Protein AF-A0A2P8IG36-F1 (afdb_monomer)

Radius of gyration: 17.69 Å; Cα contacts (8 Å, |Δi|>4): 35; chains: 1; bounding box: 32×16×55 Å

Solvent-accessible surface area (backbone atoms only — not comparable to full-atom values): 4592 Å² total; per-residue (Å²): 142,66,71,65,63,55,55,51,51,40,54,76,60,65,46,54,66,63,50,52,25,58,75,70,74,45,80,64,72,68,74,60,44,77,75,56,74,80,50,68,68,61,62,61,51,44,58,55,41,56,48,54,50,50,54,49,53,52,52,52,51,51,53,70,66,38,92,85,34,90,75,84,76,127

Sequence (74 aa):
MTYVIHKRWLIEDGVPEILQCKRLGHRMAGVRGIYSHVTQVMVDAMPDGLQRRWERSLRTLQIFSSPDSEYTRA

Foldseek 3Di:
DPLPVVLVLCVVLVQDPCVSCVVSVHQDDDPCSVPDDDDVVSVVSRVVSVVVVVVVVVVVVVQVVDPPNPPPPD

Secondary structure (DSSP, 8-state):
--HHHHHHHHHHTT--HHHHHHHTTPPPPSHHHHH----HHHHHHHHHHHHHHHHHHHHHHHHHH-TT-TTS--

Structure (mmCIF, N/CA/C/O backbone):
data_AF-A0A2P8IG36-F1
#
_entry.id   AF-A0A2P8IG36-F1
#
loop_
_atom_site.group_PDB
_atom_site.id
_atom_site.type_symbol
_atom_site.la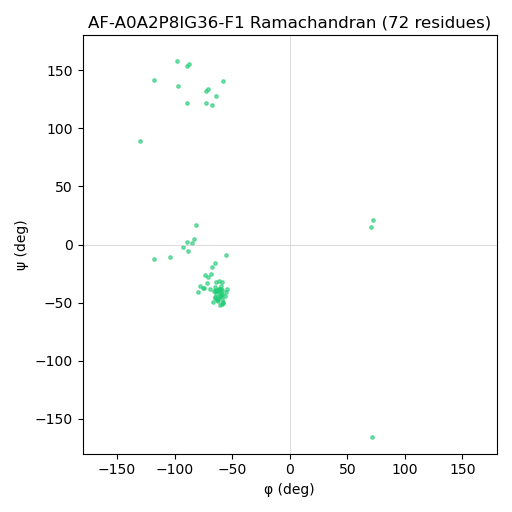bel_atom_id
_atom_site.label_alt_id
_atom_site.label_comp_id
_atom_site.label_asym_id
_atom_site.label_entity_id
_atom_site.label_seq_id
_atom_site.pdbx_PDB_ins_code
_atom_site.Cartn_x
_atom_site.Cartn_y
_atom_site.Cartn_z
_atom_site.occupancy
_atom_site.B_iso_or_equiv
_atom_site.auth_seq_id
_atom_site.auth_comp_id
_atom_site.auth_asym_id
_atom_site.auth_atom_id
_atom_site.pdbx_PDB_model_num
ATOM 1 N N . MET A 1 1 ? 13.129 10.122 10.950 1.00 42.34 1 MET A N 1
ATOM 2 C CA . MET A 1 1 ? 13.105 8.640 10.974 1.00 42.34 1 MET A CA 1
ATOM 3 C C . MET A 1 1 ? 11.680 8.131 10.691 1.00 42.3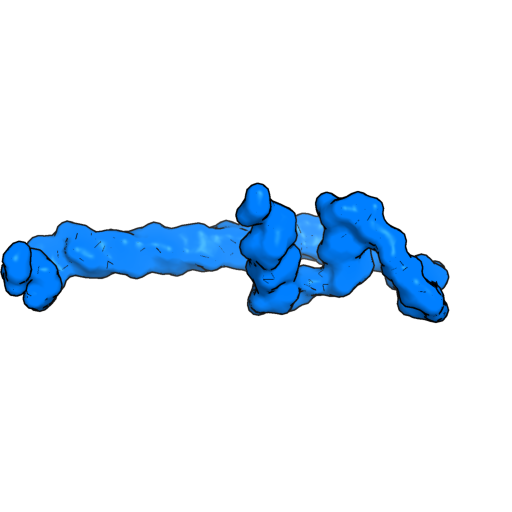4 1 MET A C 1
ATOM 5 O O . MET A 1 1 ? 11.110 7.423 11.502 1.00 42.34 1 MET A O 1
ATOM 9 N N . THR A 1 2 ? 11.071 8.509 9.559 1.00 52.91 2 THR A N 1
ATOM 10 C CA . THR A 1 2 ? 9.631 8.247 9.278 1.00 52.91 2 THR A CA 1
ATOM 11 C C . THR A 1 2 ? 9.429 7.355 8.042 1.00 52.91 2 THR A C 1
ATOM 13 O O . THR A 1 2 ? 8.358 6.802 7.823 1.00 52.91 2 THR A O 1
ATOM 16 N N . TYR A 1 3 ? 10.488 7.148 7.252 1.00 56.66 3 TYR A N 1
ATOM 17 C CA . TYR A 1 3 ? 10.448 6.386 5.997 1.00 56.66 3 TYR A CA 1
ATOM 18 C C . TYR A 1 3 ? 10.274 4.869 6.189 1.00 56.66 3 TYR A C 1
ATOM 20 O O . TYR A 1 3 ? 9.708 4.195 5.330 1.00 56.66 3 TYR A O 1
ATOM 28 N N . VAL A 1 4 ? 10.733 4.316 7.318 1.00 60.91 4 VAL A N 1
ATOM 29 C CA . VAL A 1 4 ? 10.738 2.860 7.554 1.00 60.91 4 VAL A CA 1
ATOM 30 C C . VAL A 1 4 ? 9.368 2.305 7.945 1.00 60.91 4 VAL A C 1
ATOM 32 O O . VAL A 1 4 ? 9.010 1.213 7.505 1.00 60.91 4 VAL A O 1
ATOM 35 N N . ILE A 1 5 ? 8.575 3.068 8.706 1.00 65.62 5 ILE A N 1
ATOM 36 C CA . ILE A 1 5 ? 7.221 2.652 9.103 1.00 65.62 5 ILE A CA 1
ATOM 37 C C . ILE A 1 5 ? 6.278 2.631 7.899 1.00 65.62 5 ILE A C 1
ATOM 39 O O . ILE A 1 5 ? 5.499 1.696 7.744 1.00 65.62 5 ILE A O 1
ATOM 43 N N . HIS A 1 6 ? 6.422 3.604 6.990 1.00 77.31 6 HIS A N 1
ATOM 44 C CA . HIS A 1 6 ? 5.567 3.704 5.815 1.00 77.31 6 HIS A CA 1
ATOM 45 C C . HIS A 1 6 ? 5.766 2.509 4.878 1.00 77.31 6 HIS A C 1
ATOM 47 O O . HIS A 1 6 ? 4.796 1.894 4.451 1.00 77.31 6 HIS A O 1
ATOM 53 N N . LYS A 1 7 ? 7.021 2.115 4.619 1.00 85.56 7 LYS A N 1
ATOM 54 C CA . LYS A 1 7 ? 7.317 0.962 3.758 1.00 85.56 7 LYS A CA 1
ATOM 55 C C . LYS A 1 7 ? 6.797 -0.353 4.342 1.00 85.56 7 LYS A C 1
ATOM 57 O O . LYS A 1 7 ? 6.243 -1.161 3.604 1.00 85.56 7 LYS A O 1
ATOM 62 N N . ARG A 1 8 ? 6.960 -0.567 5.651 1.00 89.81 8 ARG A N 1
ATOM 63 C CA . ARG A 1 8 ? 6.496 -1.794 6.316 1.00 89.81 8 ARG A CA 1
ATOM 64 C C . ARG A 1 8 ? 4.984 -1.966 6.174 1.00 89.81 8 ARG A C 1
ATOM 66 O O . ARG A 1 8 ? 4.525 -3.035 5.797 1.00 89.81 8 ARG A O 1
ATOM 73 N N . TRP A 1 9 ? 4.240 -0.887 6.378 1.00 89.94 9 TRP A N 1
ATOM 74 C CA . TRP A 1 9 ? 2.790 -0.865 6.238 1.00 89.94 9 TRP A CA 1
ATOM 75 C C . TRP A 1 9 ? 2.306 -1.207 4.833 1.00 89.94 9 TRP A C 1
ATOM 77 O O . TRP A 1 9 ? 1.398 -2.021 4.695 1.00 89.94 9 TRP A O 1
ATOM 87 N N . LEU A 1 10 ? 2.954 -0.661 3.801 1.00 91.88 10 LEU A N 1
ATOM 88 C CA . LEU A 1 10 ? 2.640 -1.007 2.415 1.00 91.88 10 LEU A CA 1
ATOM 89 C C . LEU A 1 10 ? 2.884 -2.499 2.125 1.00 91.88 10 LEU A C 1
ATOM 91 O O . LEU A 1 10 ? 2.098 -3.113 1.412 1.00 91.88 10 LEU A O 1
ATOM 95 N N . ILE A 1 11 ? 3.945 -3.089 2.686 1.00 92.94 11 ILE A N 1
ATOM 96 C CA . ILE A 1 11 ? 4.232 -4.525 2.536 1.00 92.94 11 ILE A CA 1
ATOM 97 C C . ILE A 1 11 ? 3.157 -5.368 3.232 1.00 92.94 11 ILE A C 1
ATOM 99 O O . ILE A 1 11 ? 2.613 -6.284 2.623 1.00 92.94 11 ILE A O 1
ATOM 103 N N . GLU A 1 12 ? 2.836 -5.050 4.485 1.00 92.50 12 GLU A N 1
ATOM 104 C CA . GLU A 1 12 ? 1.846 -5.785 5.286 1.00 92.50 12 GLU A CA 1
ATOM 105 C C . GLU A 1 12 ? 0.427 -5.699 4.704 1.00 92.50 12 GLU A C 1
ATOM 107 O O . GLU A 1 12 ? -0.333 -6.657 4.810 1.00 92.50 12 GLU A O 1
ATOM 112 N N . ASP A 1 13 ? 0.077 -4.585 4.052 1.00 91.62 13 ASP A N 1
ATOM 113 C CA . ASP A 1 13 ? -1.215 -4.414 3.371 1.00 91.62 13 ASP A CA 1
ATOM 114 C C . ASP A 1 13 ? -1.239 -5.015 1.953 1.00 91.62 13 ASP A C 1
ATOM 116 O O . ASP A 1 13 ? -2.229 -4.869 1.236 1.00 91.62 13 ASP A O 1
ATOM 120 N N . GLY A 1 14 ? -0.162 -5.687 1.531 1.00 92.31 14 GLY A N 1
ATOM 121 C CA . GLY A 1 14 ? -0.085 -6.360 0.234 1.00 92.31 14 GLY A CA 1
ATOM 122 C C . GLY A 1 14 ? 0.023 -5.411 -0.962 1.00 92.31 14 GLY A C 1
ATOM 123 O O . GLY A 1 14 ? -0.287 -5.801 -2.087 1.00 92.31 14 GLY A O 1
ATOM 124 N N . VAL A 1 15 ? 0.464 -4.167 -0.753 1.00 93.31 15 VAL A N 1
ATOM 125 C CA . VAL A 1 15 ? 0.633 -3.189 -1.835 1.00 93.31 15 VAL A CA 1
ATOM 126 C C . VAL A 1 15 ? 1.721 -3.688 -2.796 1.00 93.31 15 VAL A C 1
ATOM 1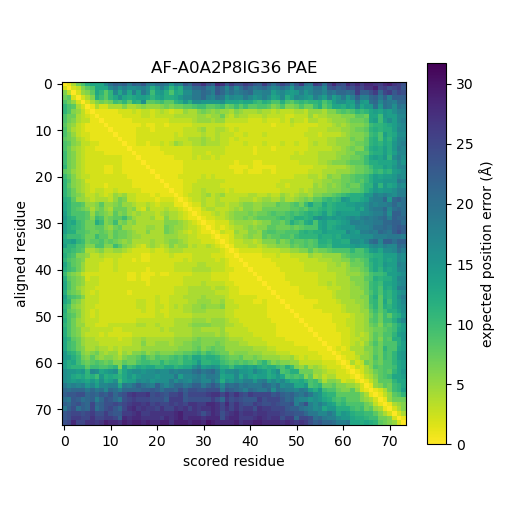28 O O . VAL A 1 15 ? 2.831 -3.977 -2.343 1.00 93.31 15 VAL A O 1
ATOM 131 N N . PRO A 1 16 ? 1.476 -3.765 -4.117 1.00 93.50 16 PRO A N 1
ATOM 132 C CA . PRO A 1 16 ? 2.466 -4.271 -5.067 1.00 93.50 16 PRO A CA 1
ATOM 133 C C . PRO A 1 16 ? 3.785 -3.488 -5.046 1.00 93.50 16 PRO A C 1
ATOM 135 O O . PRO A 1 16 ? 3.787 -2.258 -4.983 1.00 93.50 16 PRO A O 1
ATOM 138 N N . GLU A 1 17 ? 4.915 -4.191 -5.167 1.00 91.81 17 GLU A N 1
ATOM 139 C CA . GLU A 1 17 ? 6.270 -3.617 -5.059 1.00 91.81 17 GLU A CA 1
ATOM 140 C C . GLU A 1 17 ? 6.499 -2.433 -6.020 1.00 91.81 17 GLU A C 1
ATOM 142 O O . GLU A 1 17 ? 7.088 -1.426 -5.633 1.00 91.81 17 GLU A O 1
ATOM 147 N N . ILE A 1 18 ? 5.958 -2.494 -7.244 1.00 92.62 18 ILE A N 1
ATOM 148 C CA . ILE A 1 18 ? 6.040 -1.397 -8.223 1.00 92.62 18 ILE A CA 1
ATOM 149 C C . ILE A 1 18 ? 5.369 -0.111 -7.730 1.00 92.62 18 ILE A C 1
ATOM 151 O O . ILE A 1 18 ? 5.900 0.986 -7.929 1.00 92.62 18 ILE A O 1
ATOM 155 N N . LEU A 1 19 ? 4.236 -0.232 -7.035 1.00 93.44 19 LEU A N 1
ATOM 156 C CA . LEU A 1 19 ? 3.537 0.902 -6.443 1.00 93.44 19 LEU A CA 1
ATOM 157 C C . LEU A 1 19 ? 4.271 1.410 -5.197 1.00 93.44 19 LEU A C 1
ATOM 159 O O . LEU A 1 19 ? 4.384 2.623 -5.021 1.00 93.44 19 LEU A O 1
ATOM 163 N N . GLN A 1 20 ? 4.849 0.514 -4.388 1.00 93.00 20 GLN A N 1
ATOM 164 C CA . GLN A 1 20 ? 5.717 0.910 -3.274 1.00 93.00 20 GLN A CA 1
ATOM 165 C C . GLN A 1 20 ? 6.908 1.737 -3.771 1.00 93.00 20 GLN A C 1
ATOM 167 O O . GLN A 1 20 ? 7.164 2.823 -3.256 1.00 93.00 20 GLN A O 1
ATOM 172 N N . CYS A 1 21 ? 7.612 1.253 -4.799 1.00 91.75 21 CYS A N 1
ATOM 173 C CA . CYS A 1 21 ? 8.740 1.955 -5.398 1.00 91.75 21 CYS A CA 1
ATOM 174 C C . CYS A 1 21 ? 8.321 3.329 -5.922 1.00 91.75 21 CYS A C 1
ATOM 176 O O . CYS A 1 21 ? 8.909 4.328 -5.514 1.00 91.75 21 CYS A O 1
ATOM 178 N N . LYS A 1 22 ? 7.255 3.401 -6.733 1.00 90.69 22 LYS A N 1
ATOM 179 C CA . LYS A 1 22 ? 6.745 4.673 -7.266 1.00 90.69 22 LYS A CA 1
ATOM 180 C C . LYS A 1 22 ? 6.399 5.666 -6.153 1.00 90.69 22 LYS A C 1
ATOM 182 O O . LYS A 1 22 ? 6.760 6.834 -6.252 1.00 90.69 22 LYS A O 1
ATOM 187 N N . ARG A 1 23 ? 5.728 5.216 -5.088 1.00 89.75 23 ARG A N 1
ATOM 188 C CA . ARG A 1 23 ? 5.289 6.078 -3.978 1.00 89.75 23 ARG A CA 1
ATOM 189 C C . ARG A 1 23 ? 6.440 6.558 -3.097 1.00 89.75 23 ARG A C 1
ATOM 191 O O . ARG A 1 23 ? 6.393 7.675 -2.598 1.00 89.75 23 ARG A O 1
ATOM 198 N N . LEU A 1 24 ? 7.472 5.735 -2.934 1.00 89.81 24 LEU A N 1
ATOM 199 C CA . LEU A 1 24 ? 8.682 6.081 -2.185 1.00 89.81 24 LEU A CA 1
ATOM 200 C C . LEU A 1 24 ? 9.722 6.833 -3.035 1.00 89.81 24 LEU A C 1
ATOM 202 O O . LEU A 1 24 ? 10.801 7.134 -2.536 1.00 89.81 24 LEU A O 1
ATOM 206 N N . GLY A 1 25 ? 9.434 7.115 -4.313 1.00 88.12 25 GLY A N 1
ATOM 207 C CA . GLY A 1 25 ? 10.387 7.744 -5.234 1.00 88.12 25 GLY A CA 1
ATOM 208 C C . GLY A 1 25 ? 11.552 6.833 -5.643 1.00 88.12 25 GLY A C 1
ATOM 209 O O . GLY A 1 25 ? 12.556 7.303 -6.171 1.00 88.12 25 GLY A O 1
ATOM 210 N N . HIS A 1 26 ? 11.440 5.526 -5.407 1.00 88.94 26 HIS A N 1
ATOM 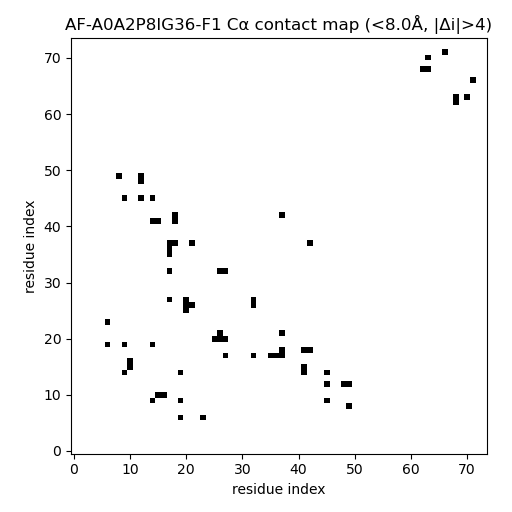211 C CA . HIS A 1 26 ? 12.437 4.534 -5.791 1.00 88.94 26 HIS A CA 1
ATOM 212 C C . HIS A 1 26 ? 12.173 3.988 -7.197 1.00 88.94 26 HIS A C 1
ATOM 214 O O . HIS A 1 26 ? 11.039 3.904 -7.668 1.00 88.94 26 HIS A O 1
ATOM 220 N N . ARG A 1 27 ? 13.237 3.524 -7.853 1.00 84.62 27 ARG A N 1
ATOM 221 C CA . ARG A 1 27 ? 13.156 2.783 -9.117 1.00 84.62 27 ARG A CA 1
ATOM 222 C C . ARG A 1 27 ? 13.216 1.285 -8.828 1.00 84.62 27 ARG A C 1
ATOM 224 O O . ARG A 1 27 ? 14.034 0.853 -8.019 1.00 84.62 27 ARG A O 1
ATOM 231 N N . MET A 1 28 ? 12.370 0.496 -9.490 1.00 86.69 28 MET A N 1
ATOM 232 C CA . MET A 1 28 ? 12.520 -0.961 -9.472 1.00 86.69 28 MET A CA 1
ATOM 233 C C . MET A 1 28 ? 13.723 -1.365 -10.323 1.00 86.69 28 MET A C 1
ATOM 235 O O . MET A 1 28 ? 13.862 -0.909 -11.458 1.00 86.69 28 MET A O 1
ATOM 239 N N . ALA A 1 29 ? 14.577 -2.226 -9.776 1.00 84.06 29 ALA A N 1
ATOM 240 C CA . ALA A 1 29 ? 15.737 -2.759 -10.478 1.00 84.06 29 ALA A CA 1
ATOM 241 C C . ALA A 1 29 ? 15.394 -4.028 -11.279 1.00 84.06 29 ALA A C 1
ATOM 243 O O . ALA A 1 29 ? 14.471 -4.775 -10.942 1.00 84.06 29 ALA A O 1
ATOM 244 N N . GLY A 1 30 ? 16.189 -4.294 -12.318 1.00 86.31 30 GLY A N 1
ATOM 245 C CA . GLY A 1 30 ? 16.127 -5.526 -13.107 1.00 86.31 30 GLY A CA 1
ATOM 246 C C . GLY A 1 30 ? 14.895 -5.651 -14.008 1.00 86.31 30 GLY A C 1
ATOM 247 O O . GLY A 1 30 ? 14.167 -4.691 -14.255 1.00 86.31 30 GLY A O 1
ATOM 248 N N . VAL A 1 31 ? 14.660 -6.873 -14.494 1.00 83.88 31 VAL A N 1
ATOM 249 C CA . VAL A 1 31 ? 13.622 -7.196 -15.492 1.00 83.88 31 VAL A CA 1
ATOM 250 C C . VAL A 1 31 ? 12.212 -6.830 -15.013 1.00 83.88 31 VAL A C 1
ATOM 252 O O . VAL A 1 31 ? 11.384 -6.389 -15.807 1.00 83.88 31 VAL A O 1
ATOM 255 N N . ARG A 1 32 ? 11.941 -6.923 -13.703 1.00 82.12 32 ARG A N 1
ATOM 256 C CA . ARG A 1 32 ? 10.642 -6.532 -13.131 1.00 82.12 32 ARG A CA 1
ATOM 257 C C . ARG A 1 32 ? 10.320 -5.062 -13.386 1.00 82.12 32 ARG A C 1
ATOM 259 O O . ARG A 1 32 ? 9.172 -4.757 -13.679 1.00 82.12 32 ARG A O 1
ATOM 266 N N . GLY A 1 33 ? 11.308 -4.169 -13.327 1.00 80.81 33 GLY A N 1
ATOM 267 C CA . GLY A 1 33 ? 11.103 -2.741 -13.587 1.00 80.81 33 GLY A CA 1
ATOM 268 C C . GLY A 1 33 ? 10.745 -2.415 -15.040 1.00 80.81 33 GLY A C 1
ATOM 269 O O . GLY A 1 33 ? 10.188 -1.353 -15.292 1.00 80.81 33 GLY A O 1
ATOM 270 N N . ILE A 1 34 ? 11.030 -3.323 -15.979 1.00 82.25 34 ILE A N 1
ATOM 271 C CA . ILE A 1 34 ? 10.725 -3.152 -17.407 1.00 82.25 34 ILE A CA 1
ATOM 272 C C . ILE A 1 34 ? 9.249 -3.458 -17.685 1.00 82.25 34 ILE A C 1
ATOM 274 O O . ILE A 1 34 ? 8.608 -2.742 -18.445 1.00 82.25 34 ILE A O 1
ATOM 278 N N . TYR A 1 35 ? 8.714 -4.503 -17.048 1.00 82.56 35 TYR A N 1
ATOM 279 C CA . TYR A 1 35 ? 7.364 -5.011 -17.320 1.00 82.56 35 TYR A CA 1
ATOM 280 C C . TYR A 1 35 ? 6.319 -4.631 -16.265 1.00 82.56 35 TYR A C 1
ATOM 282 O O . TYR A 1 35 ? 5.128 -4.861 -16.464 1.00 82.56 35 TYR A O 1
ATOM 290 N N . SER A 1 36 ? 6.737 -4.083 -15.122 1.00 87.00 36 SER A N 1
ATOM 291 C CA . SER A 1 36 ? 5.804 -3.704 -14.063 1.00 87.00 36 SER A CA 1
ATOM 292 C C . SER A 1 36 ? 5.319 -2.280 -14.273 1.00 87.00 36 SER A C 1
ATOM 294 O O . SER A 1 36 ? 6.101 -1.330 -14.250 1.00 87.00 36 SER A O 1
ATOM 296 N N . HIS A 1 37 ? 4.006 -2.126 -14.385 1.00 91.25 37 HIS A N 1
ATOM 297 C CA . HIS A 1 37 ? 3.355 -0.827 -14.455 1.00 91.25 37 HIS A CA 1
ATOM 298 C C . HIS A 1 37 ? 2.426 -0.643 -13.262 1.00 91.25 37 HIS A C 1
ATOM 300 O O . HIS A 1 37 ? 1.746 -1.572 -12.829 1.00 91.25 37 HIS A O 1
ATOM 306 N N . VAL A 1 38 ? 2.392 0.580 -12.734 1.00 9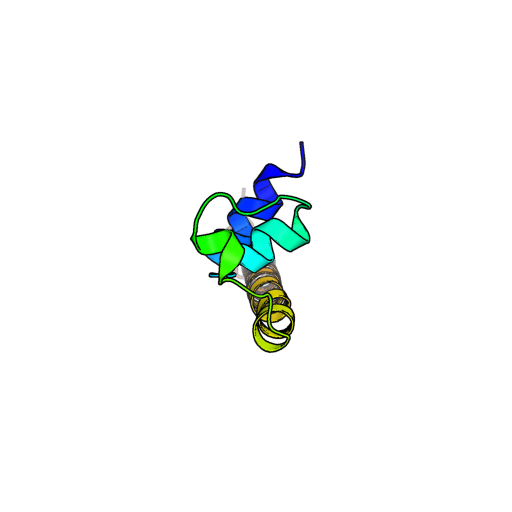2.38 38 VAL A N 1
ATOM 307 C CA . VAL A 1 38 ? 1.369 0.951 -11.757 1.00 92.38 38 VAL A CA 1
ATOM 308 C C . VAL A 1 38 ? 0.047 1.103 -12.489 1.00 92.38 38 VAL A C 1
ATOM 310 O O . VAL A 1 38 ? -0.059 1.924 -13.399 1.00 92.38 38 VAL A O 1
ATOM 313 N N . THR A 1 39 ? -0.951 0.334 -12.069 1.00 95.00 39 THR A N 1
ATOM 314 C CA . THR A 1 39 ? -2.323 0.444 -12.566 1.00 95.00 39 THR A CA 1
ATOM 315 C C . THR A 1 39 ? -3.168 1.277 -11.608 1.00 95.00 39 THR A C 1
ATOM 317 O O . THR A 1 39 ? -2.843 1.398 -10.424 1.00 95.00 39 THR A O 1
ATOM 320 N N . GLN A 1 40 ? -4.270 1.838 -12.106 1.00 94.06 40 GLN A N 1
ATOM 321 C CA . GLN A 1 40 ? -5.181 2.631 -11.280 1.00 94.06 40 GLN A CA 1
ATOM 322 C C . GLN A 1 40 ? -5.807 1.792 -10.155 1.00 94.06 40 GLN A C 1
ATOM 324 O O . GLN A 1 40 ? -5.810 2.220 -9.010 1.00 94.06 40 GLN A O 1
ATOM 329 N N . VAL A 1 41 ? -6.178 0.538 -10.439 1.00 95.31 41 VAL A N 1
ATOM 330 C CA . VAL A 1 41 ? -6.714 -0.406 -9.439 1.00 95.31 41 VAL A CA 1
ATOM 331 C C . VAL A 1 41 ? -5.767 -0.583 -8.246 1.00 95.31 41 VAL A C 1
ATOM 333 O O . VAL A 1 41 ? -6.210 -0.621 -7.103 1.00 95.31 41 VAL A O 1
ATOM 336 N N . MET A 1 42 ? -4.452 -0.661 -8.484 1.00 94.94 42 MET A N 1
ATOM 337 C CA . MET A 1 42 ? -3.472 -0.748 -7.393 1.00 94.94 42 MET A CA 1
ATOM 338 C C . MET A 1 42 ? -3.447 0.530 -6.548 1.00 94.94 42 MET A C 1
ATOM 340 O O . MET A 1 42 ? -3.301 0.459 -5.328 1.00 94.94 42 MET A O 1
ATOM 344 N N . VAL A 1 43 ? -3.551 1.692 -7.201 1.00 94.06 43 VAL A N 1
ATOM 345 C CA . VAL A 1 43 ? -3.566 3.001 -6.535 1.00 94.06 43 VAL A CA 1
ATOM 346 C C . VAL A 1 43 ? -4.809 3.148 -5.669 1.00 94.06 43 VAL A C 1
ATOM 348 O O . VAL A 1 43 ? -4.680 3.645 -4.555 1.00 94.06 43 VAL A O 1
ATOM 351 N N . ASP A 1 44 ? -5.957 2.674 -6.148 1.00 94.19 44 ASP A N 1
ATOM 352 C CA . ASP A 1 44 ? -7.240 2.766 -5.452 1.00 94.19 44 ASP A CA 1
ATOM 353 C C . ASP A 1 44 ? -7.340 1.761 -4.292 1.00 94.19 44 ASP A C 1
ATOM 355 O O . ASP A 1 44 ? -7.826 2.102 -3.222 1.00 94.19 44 ASP A O 1
ATOM 359 N N . ALA A 1 45 ? -6.793 0.549 -4.442 1.00 93.69 45 ALA A N 1
ATOM 360 C CA . ALA A 1 45 ? -6.834 -0.478 -3.393 1.00 93.69 45 ALA A CA 1
ATOM 361 C C . ALA A 1 45 ? -5.886 -0.202 -2.207 1.00 93.69 45 ALA A C 1
ATOM 363 O O . ALA A 1 45 ? -6.102 -0.675 -1.088 1.00 93.69 45 ALA A O 1
ATOM 364 N N . MET A 1 46 ? -4.801 0.541 -2.437 1.00 93.88 46 MET A N 1
ATOM 365 C CA . MET A 1 46 ? -3.820 0.883 -1.403 1.00 93.88 46 MET A CA 1
ATOM 366 C C . MET A 1 46 ? -4.409 1.697 -0.230 1.00 93.88 46 MET A C 1
ATOM 368 O O . MET A 1 46 ? -4.181 1.300 0.918 1.00 93.88 46 MET A O 1
ATOM 372 N N . PRO A 1 47 ? -5.125 2.823 -0.440 1.00 92.81 47 PRO A N 1
ATOM 373 C CA . PRO A 1 47 ? -5.744 3.559 0.657 1.00 92.81 47 PRO A CA 1
ATOM 374 C C . PRO A 1 47 ? -6.781 2.719 1.404 1.00 92.81 47 PRO A C 1
ATOM 376 O O . PRO A 1 47 ? -6.855 2.858 2.619 1.00 92.81 47 PRO A O 1
ATOM 379 N N . ASP A 1 48 ? -7.488 1.790 0.753 1.00 94.00 48 ASP A N 1
ATOM 380 C CA . ASP A 1 48 ? -8.439 0.905 1.439 1.00 94.00 48 ASP A CA 1
ATOM 381 C C . ASP A 1 48 ? -7.757 0.025 2.498 1.00 94.00 48 ASP A C 1
ATOM 383 O O . ASP A 1 48 ? -8.299 -0.203 3.581 1.00 94.00 48 ASP A O 1
ATOM 387 N N . GLY A 1 49 ? -6.551 -0.478 2.209 1.00 91.06 49 GLY A N 1
ATOM 388 C CA . GLY A 1 49 ? -5.748 -1.235 3.175 1.00 91.06 49 GLY A CA 1
ATOM 389 C C . GLY A 1 49 ? -5.363 -0.391 4.389 1.00 91.06 49 GLY A C 1
ATOM 390 O O . GLY A 1 49 ? -5.598 -0.789 5.534 1.00 91.06 49 GLY A O 1
ATOM 391 N N . LEU A 1 50 ? -4.859 0.816 4.129 1.00 90.62 50 LEU A N 1
ATOM 392 C CA . LEU A 1 50 ? -4.470 1.765 5.173 1.00 90.62 50 LEU A CA 1
ATOM 393 C C . LEU A 1 50 ? -5.674 2.219 6.011 1.00 90.62 50 LEU A C 1
ATOM 395 O O . LEU A 1 50 ? -5.571 2.309 7.234 1.00 90.62 50 LEU A O 1
ATOM 399 N N . GLN A 1 51 ? -6.823 2.437 5.372 1.00 93.44 51 GLN A N 1
ATOM 400 C CA . GLN A 1 51 ? -8.078 2.799 6.021 1.00 93.44 51 GLN A CA 1
ATOM 401 C C . GLN A 1 51 ? -8.557 1.686 6.957 1.00 93.44 51 GLN A C 1
ATOM 403 O O . GLN A 1 51 ? -8.836 1.942 8.128 1.00 93.44 51 GLN A O 1
ATOM 408 N N . ARG A 1 52 ? -8.561 0.426 6.503 1.00 93.50 52 ARG A N 1
ATOM 409 C CA . ARG A 1 52 ? -8.911 -0.719 7.362 1.00 93.50 52 ARG A CA 1
ATOM 410 C C . ARG A 1 52 ? -7.990 -0.838 8.573 1.00 93.50 52 ARG A C 1
ATOM 412 O O . ARG A 1 52 ? -8.452 -1.175 9.667 1.00 93.50 52 ARG A O 1
ATOM 419 N N . ARG A 1 53 ? -6.689 -0.579 8.398 1.00 91.44 53 ARG A N 1
ATOM 420 C CA . ARG A 1 53 ? -5.734 -0.560 9.514 1.00 91.44 53 ARG A CA 1
ATOM 421 C C . ARG A 1 53 ? -6.082 0.544 10.508 1.00 91.44 53 ARG A C 1
ATOM 423 O O . ARG A 1 53 ? -6.139 0.268 11.703 1.00 91.44 53 ARG A O 1
ATOM 430 N N . TRP A 1 54 ? -6.356 1.751 10.023 1.00 91.00 54 TRP A N 1
ATOM 431 C CA . TRP A 1 54 ? -6.765 2.878 10.857 1.00 91.00 54 TRP A CA 1
ATOM 432 C C . TRP A 1 54 ? -8.035 2.576 11.664 1.00 91.00 54 TRP A C 1
ATOM 434 O O . TRP A 1 54 ? -8.042 2.703 12.887 1.00 91.00 54 TRP A O 1
ATOM 444 N N . GLU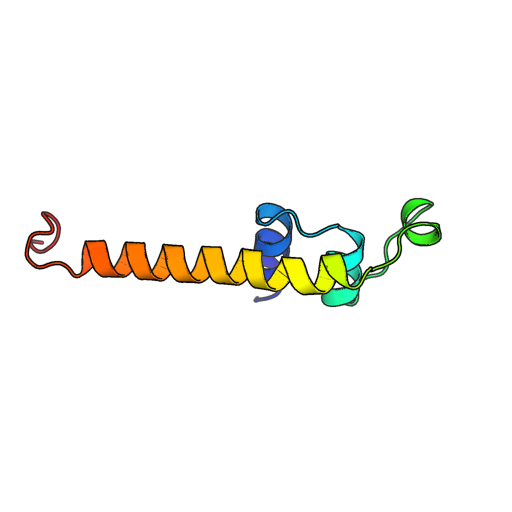 A 1 55 ? -9.084 2.078 11.011 1.00 94.44 55 GLU A N 1
ATOM 445 C CA . GLU A 1 55 ? -10.342 1.696 11.663 1.00 94.44 55 GLU A CA 1
ATOM 446 C C . GLU A 1 55 ? -10.152 0.602 12.720 1.00 94.44 55 GLU A C 1
ATOM 448 O O . GLU A 1 55 ? -10.815 0.608 13.760 1.00 94.44 55 GLU A O 1
ATOM 453 N N . ARG A 1 56 ? -9.236 -0.345 12.482 1.00 90.62 56 ARG A N 1
ATOM 454 C CA . ARG A 1 56 ? -8.872 -1.357 13.480 1.00 90.62 56 ARG A CA 1
ATOM 455 C C . ARG A 1 56 ? -8.207 -0.720 14.694 1.00 90.62 56 ARG A C 1
ATOM 457 O O . ARG A 1 56 ? -8.605 -1.042 15.807 1.00 90.62 56 ARG A O 1
ATOM 464 N N . SER A 1 57 ? -7.255 0.190 14.493 1.00 89.00 57 SER A N 1
ATOM 465 C CA . SER A 1 57 ? -6.609 0.916 15.590 1.00 89.00 57 SER A CA 1
ATOM 466 C C . SER A 1 57 ? -7.619 1.717 16.414 1.00 89.00 57 SER A C 1
ATOM 468 O O . SER A 1 57 ? -7.568 1.666 17.639 1.00 89.00 57 SER A O 1
ATOM 470 N N . LEU A 1 58 ? -8.582 2.381 15.767 1.00 92.19 58 LEU A N 1
ATOM 471 C CA . LEU A 1 58 ? -9.659 3.088 16.465 1.00 92.19 58 LEU A CA 1
ATOM 472 C C . LEU A 1 58 ? -10.542 2.145 17.290 1.00 92.19 58 LEU A C 1
ATOM 474 O O . LEU A 1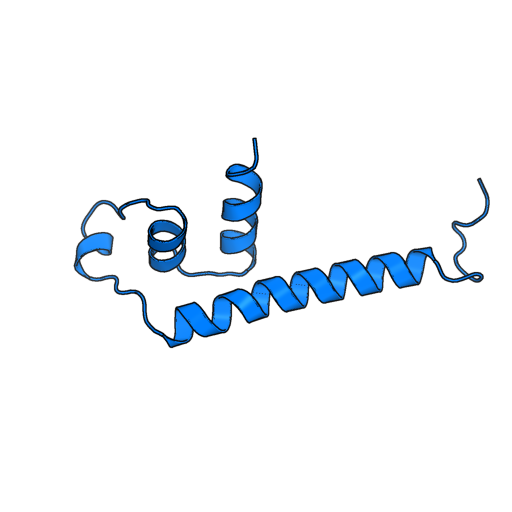 58 ? -10.787 2.425 18.460 1.00 92.19 58 LEU A O 1
ATOM 478 N N . ARG A 1 59 ? -10.965 1.003 16.730 1.00 90.25 59 ARG A N 1
ATOM 479 C CA . ARG A 1 59 ? -11.727 -0.011 17.483 1.00 90.25 59 ARG A CA 1
ATOM 480 C C . ARG A 1 59 ? -10.956 -0.533 18.688 1.00 90.25 59 ARG A C 1
ATOM 482 O O . ARG A 1 59 ? -11.524 -0.681 19.763 1.00 90.25 59 ARG A O 1
ATOM 489 N N . THR A 1 60 ? -9.665 -0.793 18.518 1.00 88.44 60 THR A N 1
ATOM 490 C CA . THR A 1 60 ? -8.789 -1.216 19.610 1.00 88.44 60 THR A CA 1
ATOM 491 C C . THR A 1 60 ? -8.769 -0.172 20.730 1.00 88.44 60 THR A C 1
ATOM 493 O O . THR A 1 60 ? -8.971 -0.528 21.886 1.00 88.44 60 THR A O 1
ATOM 496 N N . LEU A 1 61 ? -8.619 1.115 20.405 1.00 85.75 61 LEU A N 1
ATOM 497 C CA . LEU A 1 61 ? -8.658 2.193 21.400 1.00 85.75 61 LEU A CA 1
ATOM 498 C C . LEU A 1 61 ? -10.032 2.339 22.074 1.00 85.75 61 LEU A C 1
ATOM 500 O O . LEU A 1 61 ? -10.092 2.587 23.274 1.00 85.75 61 LEU A O 1
ATOM 504 N N . GLN A 1 62 ? -11.130 2.144 21.340 1.00 79.56 62 GLN A N 1
ATOM 505 C CA . GLN A 1 62 ? -12.481 2.156 21.912 1.00 79.56 62 G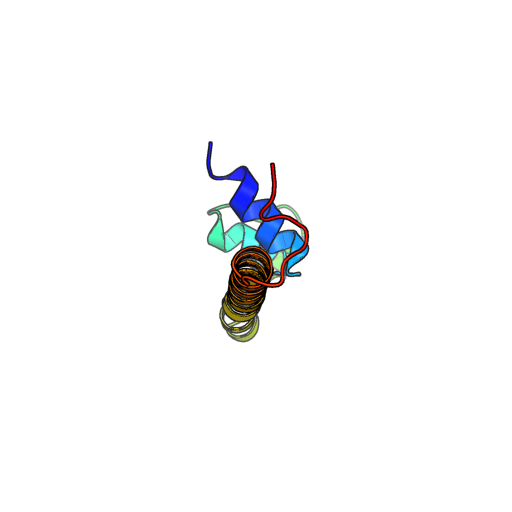LN A CA 1
ATOM 506 C C . GLN A 1 62 ? -12.691 1.034 22.935 1.00 79.56 62 GLN A C 1
ATOM 508 O O . GLN A 1 62 ? -13.282 1.280 23.982 1.00 79.56 62 GLN A O 1
ATOM 513 N N . ILE A 1 63 ? -12.170 -0.170 22.669 1.00 72.06 63 ILE A N 1
ATOM 514 C CA . ILE A 1 63 ? -12.207 -1.290 23.624 1.00 72.06 63 ILE A CA 1
ATOM 515 C C . ILE A 1 63 ? -11.484 -0.906 24.920 1.00 72.06 63 ILE A C 1
ATOM 517 O O . ILE A 1 63 ? -12.014 -1.123 26.005 1.00 72.06 63 ILE A O 1
ATOM 521 N N . PHE A 1 64 ? -10.314 -0.270 24.813 1.00 68.44 64 PHE A N 1
ATOM 522 C CA . PHE A 1 64 ? -9.558 0.185 25.982 1.00 68.44 64 PHE A CA 1
ATOM 523 C C . PHE A 1 64 ? -10.227 1.336 26.746 1.00 68.44 64 PHE A C 1
ATOM 525 O O . PHE A 1 64 ? -9.989 1.484 27.940 1.00 68.44 64 PHE A O 1
ATOM 532 N N . SER A 1 65 ? -11.063 2.135 26.078 1.00 67.25 65 SER A N 1
ATOM 533 C CA . SER A 1 65 ? -11.782 3.271 26.668 1.00 67.25 65 SER A CA 1
ATOM 534 C C . SER A 1 65 ? -13.140 2.898 27.283 1.00 67.25 65 SER A C 1
ATOM 536 O O . SER A 1 65 ? -13.794 3.772 27.855 1.00 67.25 65 SER A O 1
ATOM 538 N N . SER A 1 66 ? -13.602 1.651 27.141 1.00 69.88 66 SER A N 1
ATOM 539 C CA . SER A 1 66 ? -14.887 1.212 27.696 1.00 69.88 66 SER A CA 1
ATOM 540 C C . SER A 1 66 ? -14.821 1.118 29.230 1.00 69.88 66 SER A C 1
ATOM 542 O O . SER A 1 66 ? -13.873 0.522 29.737 1.00 69.88 66 SER A O 1
ATOM 544 N N . PRO A 1 67 ? -15.808 1.641 29.986 1.00 64.25 67 PRO A N 1
ATOM 545 C CA . PRO A 1 67 ? -15.809 1.593 31.455 1.00 64.25 67 PRO A CA 1
ATOM 546 C C . PRO A 1 67 ? -15.907 0.174 32.048 1.00 64.25 67 PRO A C 1
ATOM 548 O O . PRO A 1 67 ? -15.573 -0.011 33.215 1.00 64.25 67 PRO A O 1
ATOM 551 N N . ASP A 1 68 ? -16.300 -0.819 31.243 1.00 64.50 68 ASP A N 1
ATOM 552 C CA . ASP A 1 68 ? -16.308 -2.246 31.606 1.00 64.50 68 ASP A CA 1
ATOM 553 C C . ASP A 1 68 ? -14.980 -2.962 31.282 1.00 64.50 68 ASP A C 1
ATOM 555 O O . ASP A 1 68 ? -14.852 -4.174 31.460 1.00 64.50 68 ASP A O 1
ATOM 559 N N . SER A 1 69 ? -13.980 -2.236 30.771 1.00 62.69 69 SER A N 1
ATOM 560 C CA . SER A 1 69 ? -12.645 -2.770 30.515 1.00 62.69 69 SER A CA 1
ATOM 561 C C . SER A 1 69 ? -11.953 -3.094 31.839 1.00 62.69 69 SER A C 1
ATOM 563 O O . SER A 1 69 ? -11.684 -2.213 32.656 1.00 62.69 69 SER A O 1
ATOM 565 N N . GLU A 1 70 ? -11.594 -4.365 32.025 1.00 61.62 70 GLU A N 1
ATOM 566 C CA . GLU A 1 70 ? -10.857 -4.900 33.183 1.00 61.62 70 GLU A CA 1
ATOM 567 C C . GLU A 1 70 ? -9.507 -4.181 33.438 1.00 61.62 70 GLU A C 1
ATOM 569 O O . GLU A 1 70 ? -8.886 -4.345 34.485 1.00 61.62 70 GLU A O 1
ATOM 574 N N . TYR A 1 71 ? -9.077 -3.323 32.505 1.00 56.59 71 TYR A N 1
ATOM 575 C CA . TYR A 1 71 ? -7.828 -2.566 32.526 1.00 56.59 71 TYR A CA 1
ATOM 576 C C . TYR A 1 71 ? -7.910 -1.151 33.133 1.00 56.59 71 TYR A C 1
ATOM 578 O O . TYR A 1 71 ? -6.872 -0.502 33.251 1.00 56.59 71 TYR A O 1
ATOM 586 N N . THR A 1 72 ? -9.075 -0.645 33.562 1.00 54.50 7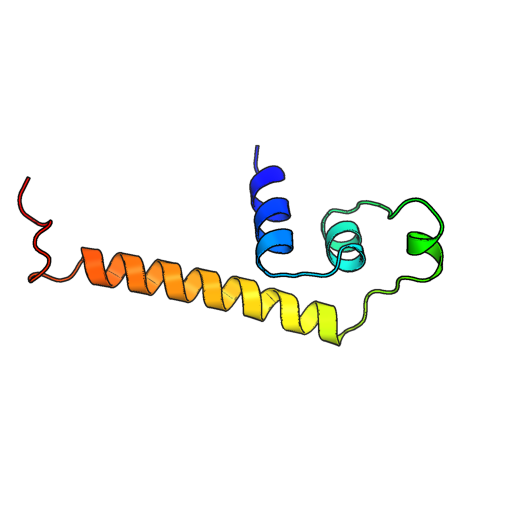2 THR A N 1
ATOM 587 C CA . THR A 1 72 ? -9.185 0.708 34.173 1.00 54.50 72 THR A CA 1
ATOM 588 C C . THR A 1 72 ? -8.800 0.755 35.667 1.00 54.50 72 THR A C 1
ATOM 590 O O . THR A 1 72 ? -9.113 1.716 36.367 1.00 54.50 72 THR A O 1
ATOM 593 N N . ARG A 1 73 ? -8.103 -0.257 36.199 1.00 48.81 73 ARG A N 1
ATOM 594 C CA . ARG A 1 73 ? -7.574 -0.243 37.574 1.00 48.81 73 ARG A CA 1
ATOM 595 C C . ARG A 1 73 ? -6.097 -0.633 37.614 1.00 48.81 73 ARG A C 1
ATOM 597 O O . ARG A 1 73 ? -5.768 -1.801 37.802 1.00 48.81 73 ARG A O 1
ATOM 604 N N . ALA A 1 74 ? -5.235 0.369 37.481 1.00 44.81 74 ALA A N 1
ATOM 605 C CA . ALA A 1 74 ? -3.860 0.374 37.974 1.00 44.81 74 ALA A CA 1
ATOM 606 C C . ALA A 1 74 ? -3.506 1.795 38.421 1.00 44.81 74 ALA A C 1
ATOM 608 O O . ALA A 1 74 ? -3.862 2.737 37.676 1.00 44.81 74 ALA A O 1
#

pLDDT: mean 83.0, std 13.9, range [42.34, 95.31]

Organism: Saccharothrix carnea (NCBI:txid1280637)

Mean predicted aligned error: 8.16 Å